Protein AF-A0A926DTN7-F1 (afdb_monomer)

Secondary structure (DSSP, 8-state):
--GGGTTS--HHHHHHIIIIIS---S--EEEEET-TTSHHHHHHHHHSPTT-EEEEE-S-HHHHTT--

Radius of gyration: 12.74 Å; Cα contacts (8 Å, |Δi|>4): 86; chains: 1; bounding box: 33×21×30 Å

pLDDT: mean 88.22, std 13.7, range [46.41, 98.31]

Structure (mmCIF, N/CA/C/O backbone):
data_AF-A0A926DTN7-F1
#
_entry.id   AF-A0A926DTN7-F1
#
loop_
_atom_site.group_PDB
_atom_site.id
_atom_site.type_symbol
_atom_site.label_atom_id
_atom_site.label_alt_id
_atom_site.label_comp_id
_atom_site.label_asym_id
_atom_site.label_entity_id
_atom_site.label_seq_id
_atom_site.pdbx_PDB_ins_code
_atom_site.Cartn_x
_atom_site.Cartn_y
_atom_site.Cartn_z
_atom_site.occupancy
_atom_site.B_iso_or_equiv
_atom_site.auth_seq_id
_atom_site.auth_comp_id
_atom_site.auth_asym_id
_atom_site.auth_atom_id
_atom_site.pdbx_PDB_model_num
ATOM 1 N N . MET A 1 1 ? 18.015 -3.118 -6.566 1.00 49.53 1 MET A N 1
ATOM 2 C CA . MET A 1 1 ? 17.375 -1.840 -6.179 1.00 49.53 1 MET A CA 1
ATOM 3 C C . MET A 1 1 ? 18.391 -0.730 -6.363 1.00 49.53 1 MET A C 1
ATOM 5 O O . MET A 1 1 ? 19.481 -0.851 -5.822 1.00 49.53 1 MET A O 1
ATOM 9 N N . SER A 1 2 ? 18.086 0.306 -7.149 1.00 46.41 2 SER A N 1
ATOM 10 C CA . SER A 1 2 ? 18.899 1.530 -7.125 1.00 46.41 2 SER A CA 1
ATOM 11 C C . SER A 1 2 ? 18.822 2.129 -5.717 1.00 46.41 2 SER A C 1
ATOM 13 O O . SER A 1 2 ? 17.730 2.208 -5.152 1.00 46.41 2 SER A O 1
ATOM 15 N N . ALA A 1 3 ? 19.962 2.539 -5.160 1.00 50.16 3 ALA A N 1
ATOM 16 C CA . ALA A 1 3 ? 20.076 3.141 -3.829 1.00 50.16 3 ALA A CA 1
ATOM 17 C C . ALA A 1 3 ? 19.148 4.359 -3.620 1.00 50.16 3 ALA A C 1
ATOM 19 O O . ALA A 1 3 ? 18.822 4.699 -2.491 1.00 50.16 3 ALA A O 1
ATOM 20 N N . ALA A 1 4 ? 18.648 4.969 -4.701 1.00 50.94 4 ALA A N 1
ATOM 21 C CA . ALA A 1 4 ? 17.724 6.100 -4.651 1.00 50.94 4 ALA A CA 1
ATOM 22 C C . ALA A 1 4 ? 16.333 5.783 -4.057 1.00 50.94 4 ALA A C 1
ATOM 24 O O . ALA A 1 4 ? 15.575 6.710 -3.789 1.00 50.94 4 ALA A O 1
ATOM 25 N N . ARG A 1 5 ? 15.964 4.505 -3.871 1.00 57.25 5 ARG A N 1
ATOM 26 C CA . ARG A 1 5 ? 14.651 4.117 -3.311 1.00 57.25 5 ARG A CA 1
ATOM 27 C C . ARG A 1 5 ? 14.713 3.450 -1.937 1.00 57.25 5 ARG A C 1
ATOM 29 O O . ARG A 1 5 ? 13.667 3.271 -1.319 1.00 57.25 5 ARG A O 1
ATOM 36 N N . SER A 1 6 ? 15.900 3.108 -1.428 1.00 53.94 6 SER A N 1
ATOM 37 C CA . SER A 1 6 ? 16.020 2.618 -0.050 1.00 53.94 6 SER A CA 1
ATOM 38 C C . SER A 1 6 ? 15.826 3.793 0.910 1.00 53.94 6 SER A C 1
ATOM 40 O O . SER A 1 6 ? 16.699 4.650 1.012 1.00 53.94 6 SER A O 1
ATOM 42 N N . GLY A 1 7 ? 14.668 3.853 1.569 1.00 65.75 7 GLY A N 1
ATOM 43 C CA . GLY A 1 7 ? 14.304 4.938 2.488 1.00 65.75 7 GLY A CA 1
ATOM 44 C C . GLY A 1 7 ? 13.388 6.013 1.898 1.00 65.75 7 GLY A C 1
ATOM 45 O 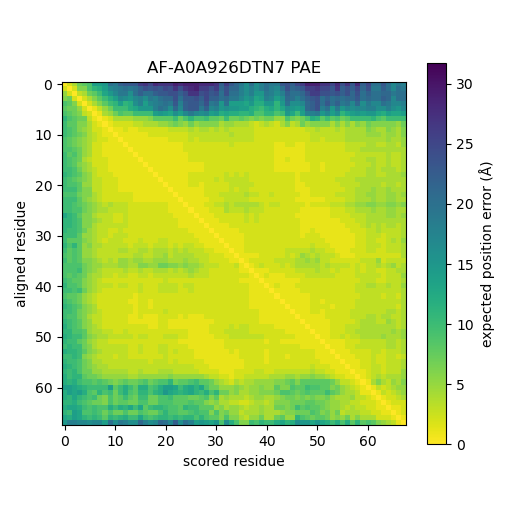O . GLY A 1 7 ? 13.163 7.026 2.549 1.00 65.75 7 GLY A O 1
ATOM 46 N N . PHE A 1 8 ? 12.842 5.814 0.691 1.00 79.44 8 PHE A N 1
ATOM 47 C CA . PHE A 1 8 ? 11.847 6.744 0.137 1.00 79.44 8 PHE A CA 1
ATOM 48 C C . PHE A 1 8 ? 10.541 6.743 0.950 1.00 79.44 8 PHE A C 1
ATOM 50 O O . PHE A 1 8 ? 9.891 7.776 1.097 1.00 79.44 8 PHE A O 1
ATOM 57 N N . TRP A 1 9 ? 10.177 5.587 1.510 1.00 86.69 9 TRP A N 1
ATOM 58 C CA . TRP A 1 9 ? 8.978 5.416 2.321 1.00 86.69 9 TRP A CA 1
ATOM 59 C C . TRP A 1 9 ? 9.314 5.451 3.809 1.00 86.69 9 TRP A C 1
ATOM 61 O O . TRP A 1 9 ? 10.130 4.664 4.286 1.00 86.69 9 TRP A O 1
ATOM 71 N N . ASN A 1 10 ? 8.647 6.342 4.540 1.00 92.19 10 ASN A N 1
ATOM 72 C CA . ASN A 1 10 ? 8.637 6.349 5.997 1.00 92.19 10 ASN A CA 1
ATOM 73 C C . ASN A 1 10 ? 7.390 5.590 6.483 1.00 92.19 10 ASN A C 1
ATOM 75 O O . ASN A 1 10 ? 6.263 6.034 6.257 1.00 92.19 10 ASN A O 1
ATOM 79 N N . GLU A 1 11 ? 7.598 4.439 7.119 1.00 91.56 11 GLU A N 1
ATOM 80 C CA . GLU A 1 11 ? 6.534 3.510 7.530 1.00 91.56 11 GLU A CA 1
ATOM 81 C C . GLU A 1 11 ? 5.612 4.099 8.609 1.00 91.56 11 GLU A C 1
ATOM 83 O O . GLU A 1 11 ? 4.387 3.956 8.525 1.00 91.56 11 GLU A O 1
ATOM 88 N N . ASP A 1 12 ? 6.169 4.850 9.561 1.00 94.81 12 ASP A N 1
ATOM 89 C CA . ASP A 1 12 ? 5.389 5.535 10.596 1.00 94.81 12 ASP A CA 1
ATOM 90 C C . ASP A 1 12 ? 4.485 6.604 9.977 1.00 94.81 12 ASP A C 1
ATOM 92 O O . ASP A 1 12 ? 3.318 6.749 10.352 1.00 94.81 12 ASP A O 1
ATOM 96 N N . TYR A 1 13 ? 5.000 7.326 8.978 1.00 95.69 13 TYR A N 1
ATOM 97 C CA . TYR A 1 13 ? 4.229 8.342 8.270 1.00 95.69 13 TYR A CA 1
ATOM 98 C C . TYR A 1 13 ? 3.095 7.726 7.442 1.00 95.69 13 TYR A C 1
ATOM 100 O O . TYR A 1 13 ? 1.969 8.220 7.488 1.00 95.69 13 TYR A O 1
ATOM 108 N N . LEU A 1 14 ? 3.346 6.615 6.742 1.00 95.31 14 LEU A N 1
ATOM 109 C CA . LEU A 1 14 ? 2.295 5.868 6.039 1.00 95.31 14 LEU A CA 1
ATOM 110 C C . LEU A 1 14 ? 1.213 5.370 7.007 1.00 95.31 14 LEU A C 1
ATOM 112 O O . LEU A 1 14 ? 0.020 5.506 6.730 1.00 95.31 14 LEU A O 1
ATOM 116 N N . THR A 1 15 ? 1.610 4.872 8.177 1.00 96.81 15 THR A N 1
ATOM 117 C CA . THR A 1 15 ? 0.675 4.428 9.220 1.00 96.81 15 THR A CA 1
ATOM 118 C C . THR A 1 15 ? -0.163 5.584 9.761 1.00 96.81 15 THR A C 1
ATOM 120 O O . THR A 1 15 ? -1.381 5.452 9.923 1.00 96.81 15 THR A O 1
ATOM 123 N N . PHE A 1 16 ? 0.464 6.736 10.004 1.00 97.94 16 PHE A N 1
ATOM 124 C CA . PHE A 1 16 ? -0.223 7.963 10.398 1.00 97.94 16 PHE A CA 1
ATOM 125 C C . PHE A 1 16 ? -1.257 8.390 9.348 1.00 97.94 16 PHE A C 1
ATOM 127 O O . PHE A 1 16 ? -2.406 8.664 9.704 1.00 97.94 16 PHE A O 1
ATOM 134 N N . LEU A 1 17 ? -0.893 8.378 8.062 1.00 97.88 17 LEU A N 1
ATOM 135 C CA . LEU A 1 17 ? -1.814 8.710 6.975 1.00 97.88 17 LEU A CA 1
ATOM 136 C C . LEU A 1 17 ? -3.024 7.772 6.958 1.00 97.88 17 LEU A C 1
ATOM 138 O O . LEU A 1 17 ? -4.156 8.246 7.019 1.00 97.88 17 LEU A O 1
ATOM 142 N N . VAL A 1 18 ? -2.806 6.455 6.958 1.00 97.50 18 VAL A N 1
ATOM 143 C CA . VAL A 1 18 ? -3.894 5.464 6.893 1.00 97.50 18 VAL A CA 1
ATOM 144 C C . VAL A 1 18 ? -4.833 5.572 8.094 1.00 97.50 18 VAL A C 1
ATOM 146 O O . VAL A 1 18 ? -6.055 5.620 7.929 1.00 97.50 18 VAL A O 1
ATOM 149 N N . ARG A 1 19 ? -4.280 5.632 9.310 1.00 97.12 19 ARG A N 1
ATOM 150 C CA . ARG A 1 19 ? -5.071 5.502 10.544 1.00 97.12 19 ARG A CA 1
ATOM 151 C C . ARG A 1 19 ? -5.634 6.821 11.052 1.00 97.12 19 ARG A C 1
ATOM 153 O O . ARG A 1 19 ? -6.757 6.846 11.543 1.00 97.12 19 ARG A O 1
ATOM 160 N N . GLN A 1 20 ? -4.863 7.901 10.972 1.00 97.81 20 GLN A N 1
ATOM 161 C CA . GLN A 1 20 ? -5.213 9.171 11.618 1.00 97.81 20 GLN A CA 1
ATOM 162 C C . GLN A 1 20 ? -5.793 10.181 10.628 1.00 97.81 20 GLN A C 1
ATOM 164 O O . GLN A 1 20 ? -6.742 10.892 10.963 1.00 97.81 20 GLN A O 1
ATOM 169 N N . VAL A 1 21 ? -5.248 10.233 9.408 1.00 98.31 21 VAL A N 1
ATOM 170 C CA . VAL A 1 21 ? -5.670 11.206 8.391 1.00 98.31 21 VAL A CA 1
ATOM 171 C C . VAL A 1 21 ? -6.840 10.669 7.573 1.00 98.31 21 VAL A C 1
ATOM 173 O O . VAL A 1 21 ? -7.901 11.286 7.545 1.00 98.31 21 VAL A O 1
ATOM 176 N N . TRP A 1 22 ? -6.672 9.508 6.940 1.00 97.94 22 TRP A N 1
ATOM 177 C CA . TRP A 1 22 ? -7.696 8.888 6.093 1.00 97.94 22 TRP A CA 1
ATOM 178 C C . TRP A 1 22 ? -8.724 8.094 6.895 1.00 97.94 22 TRP A C 1
ATOM 180 O O . TRP A 1 22 ? -9.842 7.907 6.424 1.00 97.94 22 TRP A O 1
ATOM 190 N N . LYS A 1 23 ? -8.361 7.674 8.115 1.00 98.06 23 LYS A N 1
ATOM 191 C CA . LYS A 1 23 ? -9.233 6.960 9.060 1.00 98.06 23 LYS A CA 1
ATOM 192 C C . LYS A 1 23 ? -9.840 5.692 8.455 1.00 98.06 23 LYS A C 1
ATOM 194 O O . LYS A 1 23 ? -11.023 5.409 8.628 1.00 98.06 23 LYS A O 1
ATOM 199 N N . ILE A 1 24 ? -9.019 4.924 7.742 1.00 98.06 24 ILE A N 1
ATOM 200 C CA . ILE A 1 24 ? -9.435 3.655 7.143 1.00 98.06 24 ILE A CA 1
ATOM 201 C C . ILE A 1 24 ? -9.471 2.594 8.246 1.00 98.06 24 ILE A C 1
ATOM 203 O O . ILE A 1 24 ? -8.427 2.127 8.701 1.00 98.06 24 ILE A O 1
ATOM 207 N N . SER A 1 25 ? -10.675 2.239 8.691 1.00 97.06 25 SER A N 1
ATOM 208 C CA . SER A 1 25 ? -10.907 1.205 9.709 1.00 97.06 25 SER A CA 1
ATOM 209 C C . SER A 1 25 ? -11.500 -0.089 9.150 1.00 97.06 25 SER A C 1
ATOM 211 O O . SER A 1 25 ? -11.377 -1.127 9.789 1.00 97.06 25 SER A O 1
ATOM 213 N N . GLU A 1 26 ? -12.104 -0.038 7.963 1.00 98.12 26 GLU A N 1
ATOM 214 C CA . GLU A 1 26 ? -12.728 -1.181 7.291 1.00 98.12 26 GLU A CA 1
ATOM 215 C C . GLU A 1 26 ? -11.912 -1.614 6.061 1.00 98.12 26 GLU A C 1
ATOM 217 O O . GLU A 1 26 ? -11.170 -0.796 5.507 1.00 98.12 26 GLU A O 1
ATOM 222 N N . PRO A 1 27 ? -12.030 -2.875 5.606 1.00 98.31 27 PRO A N 1
ATOM 223 C CA . PRO A 1 27 ? -11.334 -3.359 4.417 1.00 98.31 27 PRO A CA 1
ATOM 224 C C . PRO A 1 27 ? -11.648 -2.534 3.163 1.00 98.31 27 PRO A C 1
ATOM 226 O O . PRO A 1 27 ? -12.808 -2.243 2.871 1.00 98.31 27 PRO A O 1
ATOM 229 N N . VAL A 1 28 ? -10.619 -2.201 2.381 1.00 98.00 28 VAL A N 1
ATOM 230 C CA . VAL A 1 28 ? -10.744 -1.369 1.170 1.00 98.00 28 VAL A CA 1
ATOM 231 C C . VAL A 1 28 ? -10.145 -2.035 -0.064 1.00 98.00 28 VAL A C 1
ATOM 233 O O . VAL A 1 28 ? -9.337 -2.959 0.026 1.00 98.00 28 VAL A O 1
ATOM 236 N N . GLN A 1 29 ? -10.532 -1.544 -1.241 1.00 97.62 29 GLN A N 1
ATOM 237 C CA . GLN A 1 29 ? -9.916 -1.908 -2.515 1.00 97.62 29 GLN A CA 1
ATOM 238 C C . GLN A 1 29 ? -9.060 -0.744 -3.014 1.00 97.62 29 GLN A C 1
ATOM 240 O O . GLN A 1 29 ? -9.569 0.353 -3.236 1.00 97.62 29 GLN A O 1
ATOM 245 N N . VAL A 1 30 ? -7.762 -0.984 -3.181 1.00 96.19 30 VAL A N 1
ATOM 246 C CA . VAL A 1 30 ? -6.785 0.004 -3.643 1.00 96.19 30 VAL A CA 1
ATOM 247 C C . VAL A 1 30 ? -6.442 -0.263 -5.102 1.00 96.19 30 VAL A C 1
ATOM 249 O O . VAL A 1 30 ? -6.101 -1.390 -5.467 1.00 96.19 30 VAL A O 1
ATOM 252 N N . LEU A 1 31 ? -6.501 0.789 -5.917 1.00 96.06 31 LEU A N 1
ATOM 253 C CA . LEU A 1 31 ? -5.994 0.810 -7.285 1.00 96.06 31 LEU A CA 1
ATOM 254 C C . LEU A 1 31 ? -4.751 1.703 -7.338 1.00 96.06 31 LEU A C 1
ATOM 256 O O . LEU A 1 31 ? -4.835 2.886 -7.015 1.00 96.06 31 LEU A O 1
ATOM 260 N N . ASP A 1 32 ? -3.625 1.142 -7.765 1.00 94.25 32 ASP A N 1
ATOM 261 C CA . ASP A 1 32 ? -2.350 1.849 -7.906 1.00 94.25 32 ASP A CA 1
ATOM 262 C C . ASP A 1 32 ? -1.934 1.894 -9.378 1.00 94.25 32 ASP A C 1
ATOM 264 O O . ASP A 1 32 ? -1.633 0.867 -9.991 1.00 94.25 32 ASP A O 1
ATOM 268 N N . VAL A 1 33 ? -1.982 3.094 -9.958 1.00 94.44 33 VAL A N 1
ATOM 269 C CA . VAL A 1 33 ? -1.702 3.342 -11.376 1.00 94.44 33 VAL A CA 1
ATOM 270 C C . VAL A 1 33 ? -0.265 3.835 -11.520 1.00 94.44 33 VAL A C 1
ATOM 272 O O . VAL A 1 33 ? 0.079 4.912 -11.041 1.00 94.44 33 VAL A O 1
ATOM 275 N N . GLY A 1 34 ? 0.560 3.065 -12.228 1.00 92.06 34 GLY A N 1
ATOM 276 C CA . GLY A 1 34 ? 2.011 3.248 -12.278 1.00 92.06 34 GLY A CA 1
ATOM 277 C C . GLY A 1 34 ? 2.726 2.558 -11.115 1.00 92.06 34 GLY A C 1
ATOM 278 O O . GLY A 1 34 ? 3.696 3.099 -10.582 1.00 92.06 34 GLY A O 1
ATOM 279 N N . CYS A 1 35 ? 2.245 1.378 -10.705 1.00 91.56 35 CYS A N 1
ATOM 280 C CA . CYS A 1 35 ? 2.731 0.680 -9.512 1.00 91.56 35 CYS A CA 1
ATOM 281 C C . CYS A 1 35 ? 4.206 0.244 -9.591 1.00 91.56 35 CYS A C 1
ATOM 283 O O . CYS A 1 35 ? 4.805 -0.144 -8.583 1.00 91.56 35 CYS A O 1
ATOM 285 N N . GLY A 1 36 ? 4.814 0.249 -10.779 1.00 90.06 36 GLY A N 1
ATOM 286 C CA . GLY A 1 36 ? 6.140 -0.297 -11.017 1.00 90.06 36 GLY A CA 1
ATOM 287 C C . GLY A 1 36 ? 6.199 -1.766 -10.603 1.00 90.06 36 GLY A C 1
ATOM 288 O O . GLY A 1 36 ? 5.523 -2.608 -11.183 1.00 90.06 36 GLY A O 1
ATOM 289 N N . TYR A 1 37 ? 7.021 -2.059 -9.595 1.00 88.56 37 TYR A N 1
ATOM 290 C CA . TYR A 1 37 ? 7.176 -3.390 -8.995 1.00 88.56 37 TYR A CA 1
ATOM 291 C C . TYR A 1 37 ? 6.383 -3.567 -7.681 1.00 88.56 37 TYR A C 1
ATOM 293 O O . TYR A 1 37 ? 6.654 -4.498 -6.932 1.00 88.56 37 TYR A O 1
ATOM 301 N N . GLY A 1 38 ? 5.437 -2.675 -7.364 1.00 89.31 38 GLY A N 1
ATOM 302 C CA . GLY A 1 38 ? 4.467 -2.870 -6.275 1.00 89.31 38 GLY A CA 1
ATOM 303 C C . GLY A 1 38 ? 4.917 -2.487 -4.857 1.00 89.31 38 GLY A C 1
ATOM 304 O O . GLY A 1 38 ? 4.194 -2.768 -3.909 1.00 89.31 38 GLY A O 1
ATOM 305 N N . ASP A 1 39 ? 6.063 -1.819 -4.679 1.00 89.19 39 ASP A N 1
ATOM 306 C CA . ASP A 1 39 ? 6.636 -1.478 -3.354 1.00 89.19 39 ASP A CA 1
ATOM 307 C C . ASP A 1 39 ? 5.673 -0.719 -2.431 1.00 89.19 39 ASP A C 1
ATOM 309 O O . ASP A 1 39 ? 5.503 -1.079 -1.268 1.00 89.19 39 ASP A O 1
ATOM 313 N N . LEU A 1 40 ? 5.008 0.320 -2.951 1.00 90.19 40 LEU A N 1
ATOM 314 C CA . LEU A 1 40 ? 4.027 1.077 -2.173 1.00 90.19 40 LEU A CA 1
ATOM 315 C C . LEU A 1 40 ? 2.826 0.201 -1.804 1.00 90.19 40 LEU A C 1
ATOM 317 O O . LEU A 1 40 ? 2.379 0.226 -0.660 1.00 90.19 40 LEU A O 1
ATOM 321 N N . GLY A 1 41 ? 2.329 -0.581 -2.763 1.00 91.12 41 GLY A N 1
ATOM 322 C CA . GLY A 1 41 ? 1.219 -1.502 -2.556 1.00 91.12 41 GLY A CA 1
ATOM 323 C C . GLY A 1 41 ? 1.484 -2.488 -1.432 1.00 91.12 41 GLY A C 1
ATOM 324 O O . GLY A 1 41 ? 0.673 -2.601 -0.518 1.00 91.12 41 GLY A O 1
ATOM 325 N N . LEU A 1 42 ? 2.650 -3.135 -1.452 1.00 89.94 42 LEU A N 1
ATOM 326 C CA . LEU A 1 42 ? 3.079 -4.064 -0.408 1.00 89.94 42 LEU A CA 1
ATOM 327 C C . LEU A 1 42 ? 3.115 -3.406 0.974 1.00 89.94 42 LEU A C 1
ATOM 329 O O . LEU A 1 42 ? 2.521 -3.926 1.916 1.00 89.94 42 LEU A O 1
ATOM 333 N N . ARG A 1 43 ? 3.729 -2.224 1.082 1.00 92.56 43 ARG A N 1
ATOM 334 C CA . ARG A 1 43 ? 3.808 -1.470 2.345 1.00 92.56 43 ARG A CA 1
ATOM 335 C C . ARG A 1 43 ? 2.432 -1.063 2.863 1.00 92.56 43 ARG A C 1
ATOM 337 O O . ARG A 1 43 ? 2.167 -1.153 4.055 1.00 92.56 43 ARG A O 1
ATOM 344 N N . LEU A 1 44 ? 1.536 -0.628 1.979 1.00 94.25 44 LEU A N 1
ATOM 345 C CA . LEU A 1 44 ? 0.165 -0.290 2.363 1.00 94.25 44 LEU A CA 1
ATOM 346 C C . LEU A 1 44 ? -0.610 -1.530 2.814 1.00 94.25 44 LEU A C 1
ATOM 348 O O . LEU A 1 44 ? -1.357 -1.445 3.784 1.00 94.25 44 LEU A O 1
ATOM 352 N N . MET A 1 45 ? -0.419 -2.679 2.165 1.00 94.69 45 MET A N 1
ATOM 353 C CA . MET A 1 45 ? -1.100 -3.925 2.527 1.00 94.69 45 MET A CA 1
ATOM 354 C C . MET A 1 45 ? -0.743 -4.434 3.930 1.00 94.69 45 MET A C 1
ATOM 356 O O . MET A 1 45 ? -1.589 -5.063 4.559 1.00 94.69 45 MET A O 1
ATOM 360 N N . GLU A 1 46 ? 0.449 -4.127 4.448 1.00 94.50 46 GLU A N 1
ATOM 361 C CA . GLU A 1 46 ? 0.828 -4.425 5.841 1.00 94.50 46 GLU A CA 1
ATOM 362 C C . GLU A 1 46 ? 0.106 -3.530 6.867 1.00 94.50 46 GLU A C 1
ATOM 364 O O . GLU A 1 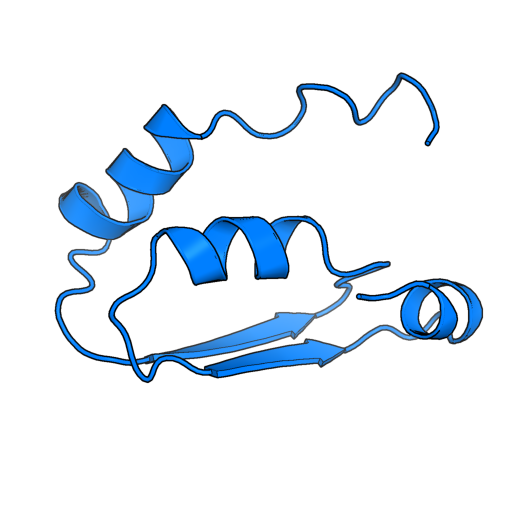46 ? -0.056 -3.908 8.028 1.00 94.50 46 GLU A O 1
ATOM 369 N N . ILE A 1 47 ? -0.345 -2.343 6.449 1.00 96.62 47 ILE A N 1
ATOM 370 C CA . ILE A 1 47 ? -0.951 -1.324 7.322 1.00 96.62 47 ILE A CA 1
ATOM 371 C C . ILE A 1 47 ? -2.485 -1.364 7.255 1.00 96.62 47 ILE A C 1
ATOM 373 O O . ILE A 1 47 ? -3.158 -1.081 8.254 1.00 96.62 47 ILE A O 1
ATOM 377 N N . LEU A 1 48 ? -3.039 -1.664 6.076 1.00 97.75 48 LEU A N 1
ATOM 378 C CA . LEU A 1 48 ? -4.473 -1.659 5.798 1.00 97.75 48 LEU A CA 1
ATOM 379 C C . LEU A 1 48 ? -5.223 -2.757 6.574 1.00 97.75 48 LEU A C 1
ATOM 381 O O . LEU A 1 48 ? -4.652 -3.805 6.883 1.00 97.75 48 LEU A O 1
ATOM 385 N N . PRO A 1 49 ? -6.525 -2.564 6.861 1.00 97.88 49 PRO A N 1
ATOM 386 C CA . PRO A 1 49 ? -7.326 -3.576 7.540 1.00 97.88 49 PRO A CA 1
ATOM 387 C C . PRO A 1 49 ? -7.323 -4.917 6.799 1.00 97.88 49 PRO A C 1
ATOM 389 O O . PRO A 1 49 ? -7.408 -4.968 5.565 1.00 97.88 49 PRO A O 1
ATOM 392 N N . ALA A 1 50 ? -7.263 -6.008 7.565 1.00 97.12 50 ALA A N 1
ATOM 393 C CA . ALA A 1 50 ? -7.285 -7.364 7.030 1.00 97.12 50 ALA A CA 1
ATOM 394 C C . ALA A 1 50 ? -8.522 -7.5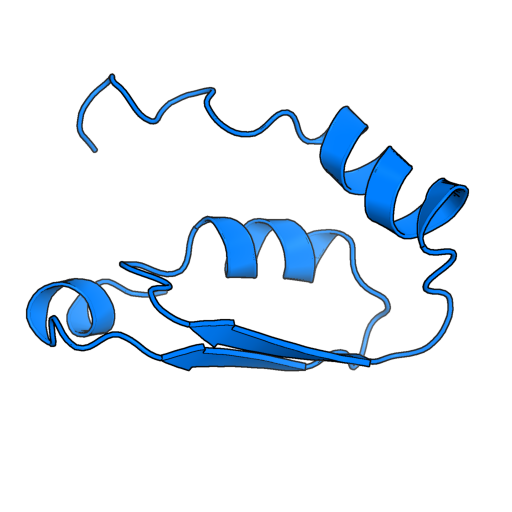86 6.144 1.00 97.12 50 ALA A C 1
ATOM 396 O O . ALA A 1 50 ? -9.634 -7.233 6.519 1.00 97.12 50 ALA A O 1
ATOM 397 N N . GLY A 1 51 ? -8.324 -8.180 4.966 1.00 97.31 51 GLY A N 1
ATOM 398 C CA . GLY A 1 51 ? -9.369 -8.327 3.945 1.00 97.31 51 GLY A CA 1
ATOM 399 C C . GLY A 1 51 ? -9.357 -7.233 2.873 1.00 97.31 51 GLY A C 1
ATOM 400 O O . GLY A 1 51 ? -10.088 -7.349 1.889 1.00 97.31 51 GLY A O 1
ATOM 401 N N . SER A 1 52 ? -8.514 -6.204 3.0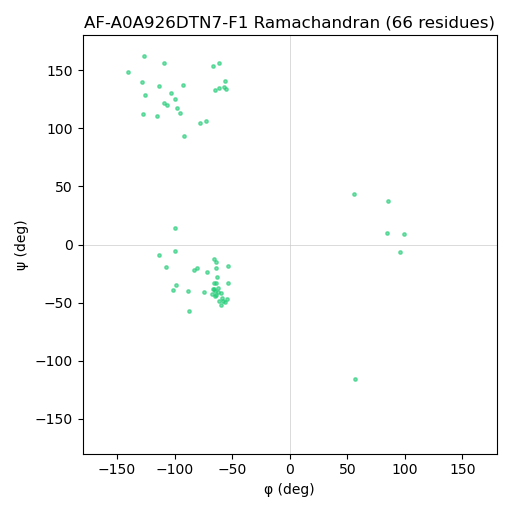20 1.00 97.94 52 SER A N 1
ATOM 402 C CA . SER A 1 52 ? -8.260 -5.245 1.942 1.00 97.94 52 SER A CA 1
ATOM 403 C C . SER A 1 52 ? -7.652 -5.937 0.717 1.00 97.94 52 SER A C 1
ATOM 405 O O . SER A 1 52 ? -7.040 -7.004 0.817 1.00 97.94 52 SER A O 1
ATOM 407 N N . ARG A 1 53 ? -7.821 -5.334 -0.460 1.00 96.75 53 ARG A N 1
ATOM 408 C CA . ARG A 1 53 ? -7.273 -5.831 -1.728 1.00 96.75 53 ARG A CA 1
ATOM 409 C C . ARG A 1 53 ? -6.510 -4.725 -2.437 1.00 96.75 53 ARG A C 1
ATOM 411 O O . ARG A 1 53 ? -6.988 -3.600 -2.519 1.00 96.75 53 ARG 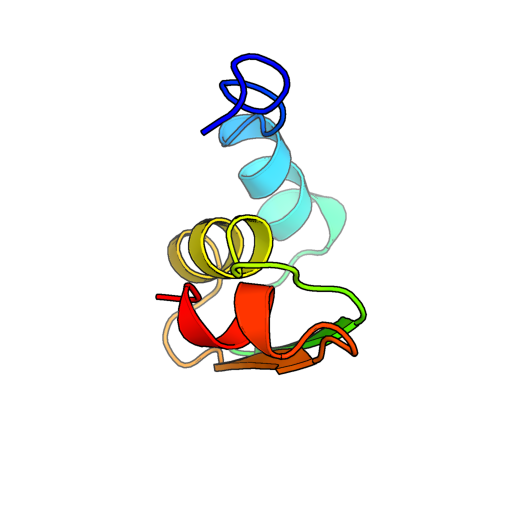A O 1
ATOM 418 N N . TYR A 1 54 ? -5.376 -5.080 -3.024 1.00 95.44 54 TYR A N 1
ATOM 419 C CA . TYR A 1 54 ? -4.572 -4.193 -3.854 1.00 95.44 54 TYR A CA 1
ATOM 420 C C . TYR A 1 54 ? -4.569 -4.676 -5.307 1.00 95.44 54 TYR A C 1
ATOM 422 O O . TYR A 1 54 ? -4.443 -5.872 -5.569 1.00 95.44 54 TYR A O 1
ATOM 430 N N . THR A 1 55 ? -4.725 -3.742 -6.244 1.00 95.06 55 THR A N 1
ATOM 431 C CA . THR A 1 55 ? -4.577 -3.964 -7.686 1.00 95.06 55 THR A CA 1
ATOM 432 C C . THR A 1 55 ? -3.596 -2.937 -8.236 1.00 95.06 55 THR A C 1
ATOM 434 O O . THR A 1 55 ? -3.898 -1.745 -8.268 1.00 95.06 55 THR A O 1
ATOM 437 N N . GLY A 1 56 ? -2.427 -3.403 -8.669 1.00 93.25 56 GLY A N 1
ATOM 438 C CA . GLY A 1 56 ? -1.437 -2.582 -9.361 1.00 93.25 56 GLY A CA 1
ATOM 439 C C . GLY A 1 56 ? -1.619 -2.653 -10.875 1.00 93.25 56 GLY A C 1
ATOM 440 O O . GLY A 1 56 ? -1.848 -3.732 -11.426 1.00 93.25 56 GLY A O 1
ATOM 441 N N . VAL A 1 57 ? -1.514 -1.511 -11.549 1.00 93.81 57 VAL A N 1
ATOM 442 C CA . VAL A 1 57 ? -1.510 -1.403 -13.012 1.00 93.81 57 VAL A CA 1
ATOM 443 C C . VAL A 1 57 ? -0.267 -0.637 -13.429 1.00 93.81 57 VAL A C 1
ATOM 445 O O . VAL A 1 57 ? -0.026 0.465 -12.947 1.00 93.81 57 VAL A O 1
ATOM 448 N N . ASP A 1 58 ? 0.502 -1.182 -14.364 1.00 93.00 58 ASP A N 1
ATOM 449 C CA . ASP A 1 58 ? 1.643 -0.489 -14.956 1.00 93.00 58 ASP A CA 1
ATOM 450 C C . ASP A 1 58 ? 1.717 -0.781 -16.458 1.00 93.00 58 ASP A C 1
ATOM 452 O O . ASP A 1 58 ? 1.324 -1.851 -16.924 1.00 93.00 58 ASP A O 1
ATOM 456 N N . ILE A 1 59 ? 2.211 0.185 -17.228 1.00 92.00 59 ILE A 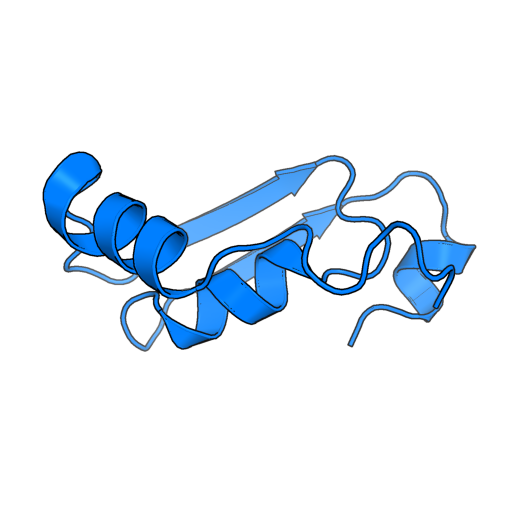N 1
ATOM 457 C CA . ILE A 1 59 ? 2.405 0.045 -18.676 1.00 92.00 59 ILE A CA 1
ATOM 458 C C . ILE A 1 59 ? 3.698 -0.715 -19.007 1.00 92.00 59 ILE A C 1
ATOM 460 O O . ILE A 1 59 ? 3.853 -1.249 -20.105 1.00 92.00 59 ILE A O 1
ATOM 464 N N . HIS A 1 60 ? 4.635 -0.780 -18.060 1.00 88.19 60 HIS A N 1
ATOM 465 C CA . HIS A 1 60 ? 5.913 -1.457 -18.194 1.00 88.19 60 HIS A CA 1
ATOM 466 C C . HIS A 1 60 ? 5.803 -2.898 -17.695 1.00 88.19 60 HIS A C 1
ATOM 468 O O . HIS A 1 60 ? 6.031 -3.200 -16.522 1.00 88.19 60 HIS A O 1
ATOM 474 N N . SER A 1 61 ? 5.530 -3.819 -18.619 1.00 82.00 61 SER A N 1
ATOM 475 C CA . SER A 1 61 ? 5.411 -5.256 -18.333 1.00 82.00 61 SER A CA 1
ATOM 476 C C . SER A 1 61 ? 6.622 -5.850 -17.599 1.00 82.00 61 SER A C 1
ATOM 478 O O . SER A 1 61 ? 6.455 -6.728 -16.758 1.00 82.00 61 SER A O 1
ATOM 480 N N . GLY A 1 62 ? 7.834 -5.345 -17.856 1.00 83.44 62 GLY A N 1
ATOM 481 C CA . GLY A 1 62 ? 9.048 -5.771 -17.152 1.00 83.44 62 GLY A CA 1
ATOM 482 C C . GLY A 1 62 ? 9.039 -5.452 -15.652 1.00 83.44 62 GLY A C 1
ATOM 483 O O . GLY A 1 62 ? 9.556 -6.235 -14.861 1.00 83.44 62 GLY A O 1
ATOM 484 N N . SER A 1 63 ? 8.416 -4.342 -15.248 1.00 77.75 63 SER A N 1
ATOM 485 C CA . SER A 1 63 ? 8.245 -3.981 -13.836 1.00 77.75 63 SER A CA 1
ATOM 486 C C . SER A 1 63 ? 7.176 -4.846 -13.170 1.00 77.75 63 SER A C 1
ATOM 488 O O . SER A 1 63 ? 7.396 -5.331 -12.063 1.00 77.75 63 SER A O 1
ATOM 490 N N . LEU A 1 64 ? 6.072 -5.118 -13.878 1.00 80.75 64 LEU A N 1
ATOM 491 C CA . LEU A 1 64 ? 5.011 -6.016 -13.406 1.00 80.75 64 LEU A CA 1
ATOM 492 C C . LEU A 1 64 ? 5.503 -7.451 -13.208 1.00 80.75 64 LEU A C 1
ATOM 494 O O . LEU A 1 64 ? 5.127 -8.095 -12.238 1.00 80.75 64 LEU A O 1
ATOM 498 N N . ALA A 1 65 ? 6.383 -7.947 -14.080 1.00 80.38 65 ALA A N 1
ATOM 499 C CA . ALA A 1 65 ? 6.976 -9.278 -13.934 1.00 80.38 65 ALA A CA 1
ATOM 500 C C . ALA A 1 65 ? 7.846 -9.421 -12.668 1.00 80.38 65 ALA A C 1
ATOM 502 O O . ALA A 1 65 ? 8.115 -10.536 -12.224 1.00 80.38 65 ALA A O 1
ATOM 503 N N . LEU A 1 66 ? 8.302 -8.299 -12.103 1.00 80.31 66 LEU A N 1
AT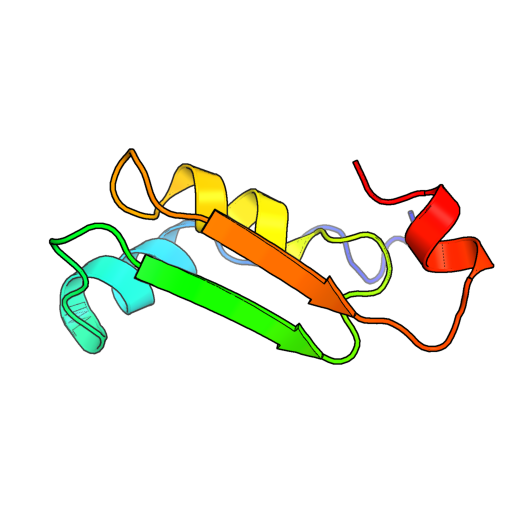OM 504 C CA . LEU A 1 66 ? 9.075 -8.241 -10.864 1.00 80.31 66 LEU A CA 1
ATOM 505 C C . LEU A 1 66 ? 8.223 -7.866 -9.647 1.00 80.31 66 LEU A C 1
ATOM 507 O O . LEU A 1 66 ? 8.756 -7.877 -8.536 1.00 80.31 66 LEU A O 1
ATOM 511 N N . ALA A 1 67 ? 6.943 -7.537 -9.844 1.00 76.75 67 ALA A N 1
ATOM 512 C CA . ALA A 1 67 ? 6.025 -7.283 -8.747 1.00 76.75 67 ALA A CA 1
ATOM 513 C C . ALA A 1 67 ? 5.828 -8.571 -7.939 1.00 76.75 67 ALA A C 1
ATOM 515 O O . ALA A 1 67 ? 5.664 -9.657 -8.503 1.00 76.75 67 ALA A O 1
ATOM 516 N N . ARG A 1 68 ? 5.911 -8.452 -6.617 1.00 60.28 68 ARG A N 1
ATOM 517 C CA . ARG A 1 68 ? 5.750 -9.551 -5.663 1.00 60.28 68 ARG A CA 1
ATOM 518 C C . ARG A 1 68 ? 4.698 -9.190 -4.639 1.00 60.28 68 ARG A C 1
ATOM 520 O O . ARG A 1 68 ? 4.503 -7.974 -4.448 1.00 60.28 68 ARG A O 1
#

Solvent-accessible surface area (backbone atoms only — not comparable to full-atom values): 4201 Å² total; per-residue (Å²): 128,68,76,88,57,75,74,70,72,55,66,70,58,52,47,43,42,44,54,70,70,68,53,59,76,61,57,48,80,46,80,38,83,67,34,48,43,29,65,68,58,52,59,46,61,76,67,49,36,85,81,44,45,81,46,75,42,55,92,52,61,75,33,49,75,62,40,114

Sequence (68 aa):
MSAARSGFWNEDYLTFLVRQVWKISEPVQVLDVGCGYGDLGLRLMEILPAGSRYTGVDIHSGSLALAR

Mean predicted aligned error: 5.02 Å

InterPro domains:
  IPR025714 Methyltransferase domain [PF13847] (27-68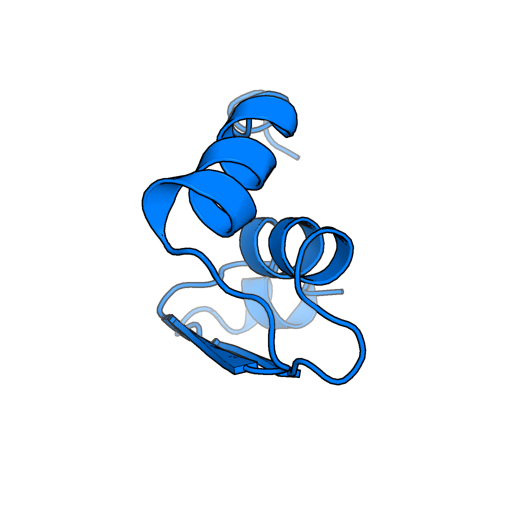)
  IPR029063 S-adenosyl-L-methionine-dependent methyltransferase superfamily [G3DSA:3.40.50.150] (5-68)
  IPR029063 S-adenosyl-L-methionine-dependent methyltransferase superfamily [SSF53335] (10-68)

Organism: NCBI:txid2763661

Nearest PDB structures (foldseek):
  3gu3-assembly1_B  TM=9.475E-01  e=4.607E-06  Bacillus cereus ATCC 14579
  3tfw-assembly1_B-2  TM=6.836E-01  e=8.302E-02  Klebsiella pneumoniae subsp. pneumoniae MGH 78578
  5knt-assembly1_A  TM=6.524E-01  e=1.434E+00  Escherichia coli
  5kns-assembly1_B  TM=6.547E-01  e=1.538E+00  E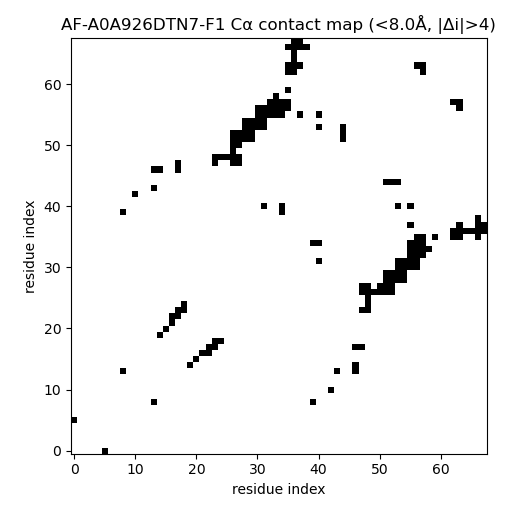scherichia coli
  5esx-assembly1_B  TM=5.146E-01  e=7.674E-01  Legionella pneumophila subsp. pneumophila ATCC 43290

Foldseek 3Di:
DPPVPPPPDDLVVLLCCCCPVVNQPDAEEEEAEQCQQPPVVVSNCVNHDPPHYYDYDHPDVVSPVNHD